Protein AF-A0A8E0V489-F1 (afdb_monomer_lite)

Structure (mmCIF, N/CA/C/O backbone):
data_AF-A0A8E0V489-F1
#
_entry.id   AF-A0A8E0V489-F1
#
loop_
_atom_site.group_PDB
_atom_site.id
_atom_site.type_symbol
_atom_site.label_atom_id
_atom_site.label_alt_id
_atom_site.label_comp_id
_atom_site.label_asym_id
_atom_site.label_entity_id
_atom_site.label_seq_id
_atom_site.pdbx_PDB_ins_code
_atom_site.Cartn_x
_atom_site.Cartn_y
_atom_site.Cartn_z
_atom_site.occupanc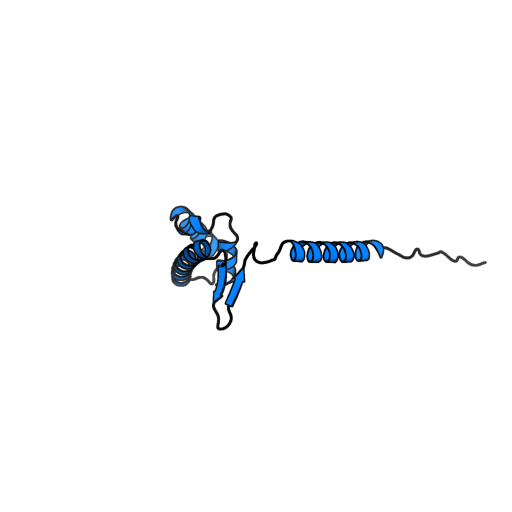y
_atom_site.B_iso_or_equiv
_atom_site.auth_seq_id
_atom_site.auth_comp_id
_atom_site.auth_asym_id
_atom_site.auth_atom_id
_atom_site.pdbx_PDB_model_num
ATOM 1 N N . MET A 1 1 ? 7.375 -10.300 4.588 1.00 75.31 1 MET A N 1
ATOM 2 C CA . MET A 1 1 ? 6.466 -9.671 3.610 1.00 75.31 1 MET A CA 1
ATOM 3 C C . MET A 1 1 ? 5.620 -8.564 4.231 1.00 75.31 1 MET A C 1
ATOM 5 O O . MET A 1 1 ? 5.750 -7.434 3.799 1.00 75.31 1 MET A O 1
ATOM 9 N N . LEU A 1 2 ? 4.851 -8.826 5.296 1.00 80.12 2 LEU A N 1
ATOM 10 C CA . LEU A 1 2 ? 3.979 -7.810 5.916 1.00 80.12 2 LEU A CA 1
ATOM 11 C C . LEU A 1 2 ? 4.702 -6.508 6.321 1.00 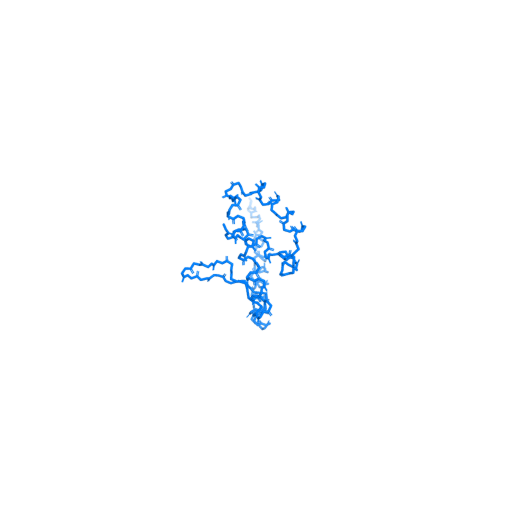80.12 2 LEU A C 1
ATOM 13 O O . LEU A 1 2 ? 4.237 -5.420 6.008 1.00 80.12 2 LEU A O 1
ATOM 17 N N . ARG A 1 3 ? 5.877 -6.618 6.960 1.00 81.56 3 ARG A N 1
ATOM 18 C CA . ARG A 1 3 ? 6.696 -5.453 7.348 1.00 81.56 3 ARG A CA 1
ATOM 19 C C . ARG A 1 3 ? 7.166 -4.624 6.147 1.00 81.56 3 ARG A C 1
ATOM 21 O O . ARG A 1 3 ? 7.207 -3.406 6.241 1.00 81.56 3 ARG A O 1
ATOM 28 N N . LEU A 1 4 ? 7.502 -5.290 5.040 1.00 85.38 4 LEU A N 1
ATOM 29 C CA . LEU A 1 4 ? 7.906 -4.639 3.793 1.00 85.38 4 LEU A CA 1
ATOM 30 C C . LEU A 1 4 ? 6.728 -3.879 3.178 1.00 85.38 4 LEU A C 1
ATOM 32 O O . LEU A 1 4 ? 6.860 -2.695 2.897 1.00 85.38 4 LEU A O 1
ATOM 36 N N . MET A 1 5 ? 5.580 -4.551 3.041 1.00 87.44 5 MET A N 1
ATOM 37 C CA . MET A 1 5 ? 4.360 -3.950 2.498 1.00 87.44 5 MET A CA 1
ATOM 38 C C . MET A 1 5 ? 3.953 -2.720 3.303 1.00 87.44 5 MET A C 1
ATOM 40 O O . MET A 1 5 ? 3.843 -1.650 2.725 1.00 87.44 5 MET A O 1
ATOM 44 N N . ASN A 1 6 ? 3.869 -2.842 4.634 1.00 86.25 6 ASN A N 1
ATOM 45 C CA . ASN A 1 6 ? 3.583 -1.707 5.514 1.00 86.25 6 ASN A CA 1
ATOM 46 C C . ASN A 1 6 ? 4.550 -0.541 5.294 1.00 86.25 6 ASN A C 1
ATOM 48 O O . ASN A 1 6 ? 4.114 0.575 5.055 1.00 86.25 6 ASN A O 1
ATOM 52 N N . SER A 1 7 ? 5.858 -0.806 5.332 1.00 86.69 7 SER A N 1
ATOM 53 C CA . SER A 1 7 ? 6.865 0.251 5.217 1.00 86.69 7 SER A CA 1
ATOM 54 C C . SER A 1 7 ? 6.816 1.005 3.888 1.00 86.69 7 SER A C 1
ATOM 56 O O . SER A 1 7 ? 7.261 2.151 3.841 1.00 86.69 7 SER A O 1
ATOM 58 N N . LEU A 1 8 ? 6.365 0.361 2.810 1.00 88.88 8 LEU A N 1
ATOM 59 C CA . LEU A 1 8 ? 6.252 0.993 1.499 1.00 88.88 8 LEU A CA 1
ATOM 60 C C . LEU A 1 8 ? 4.917 1.726 1.354 1.00 88.88 8 LEU A C 1
ATOM 62 O O . LEU A 1 8 ? 4.919 2.855 0.879 1.00 88.88 8 LEU A O 1
ATOM 66 N N . THR A 1 9 ? 3.814 1.142 1.829 1.00 90.12 9 THR A N 1
ATOM 67 C CA . THR A 1 9 ? 2.474 1.748 1.745 1.00 90.12 9 THR A CA 1
ATOM 68 C C . THR A 1 9 ? 2.235 2.879 2.749 1.00 90.12 9 THR A C 1
ATOM 70 O O . THR A 1 9 ? 1.277 3.620 2.602 1.00 90.12 9 THR A O 1
ATOM 73 N N . ASP A 1 10 ? 3.076 3.017 3.779 1.00 89.44 10 ASP A N 1
ATOM 74 C CA . ASP A 1 10 ? 3.008 4.138 4.732 1.00 89.44 10 ASP A CA 1
ATOM 75 C C . ASP A 1 10 ? 3.707 5.409 4.190 1.00 89.44 10 ASP A C 1
ATOM 77 O O . ASP A 1 10 ? 3.662 6.466 4.820 1.00 89.44 10 ASP A O 1
ATOM 81 N N . ARG A 1 11 ? 4.382 5.332 3.030 1.00 89.81 11 ARG A N 1
ATOM 82 C CA . ARG A 1 11 ? 5.024 6.498 2.402 1.00 89.81 11 ARG A CA 1
ATOM 83 C C . ARG A 1 11 ? 3.959 7.381 1.731 1.00 89.81 11 ARG A C 1
ATOM 85 O O . ARG A 1 11 ? 3.114 6.851 1.013 1.00 89.81 11 ARG A O 1
ATOM 92 N N . PRO A 1 12 ? 4.000 8.716 1.892 1.00 89.19 12 PRO A N 1
ATOM 93 C CA . PRO A 1 12 ? 3.090 9.605 1.173 1.00 89.19 12 PRO A CA 1
ATOM 94 C C . PRO A 1 12 ? 3.224 9.439 -0.347 1.00 89.19 12 PRO A C 1
ATOM 96 O O . PRO A 1 12 ? 4.341 9.462 -0.866 1.00 89.19 12 PRO A O 1
ATOM 99 N N . GLY A 1 13 ? 2.099 9.274 -1.048 1.00 90.06 13 GLY A N 1
ATOM 100 C CA . GLY A 1 13 ? 2.066 9.102 -2.505 1.00 90.06 13 GLY A CA 1
ATOM 101 C C . GLY A 1 13 ? 2.633 7.767 -3.002 1.00 90.06 13 GLY A C 1
ATOM 102 O O . GLY A 1 13 ? 2.988 7.652 -4.177 1.00 90.06 13 GLY A O 1
ATOM 103 N N . TRP A 1 14 ? 2.767 6.757 -2.132 1.00 92.06 14 TRP A N 1
ATOM 104 C CA . TRP A 1 14 ? 3.292 5.438 -2.505 1.00 92.06 14 TRP A CA 1
ATOM 105 C C . TRP A 1 14 ? 2.566 4.840 -3.721 1.00 92.06 14 TRP A C 1
ATOM 107 O O . TRP A 1 14 ? 3.196 4.181 -4.543 1.00 92.06 14 TRP A O 1
ATOM 117 N N . GLU A 1 15 ? 1.267 5.098 -3.853 1.00 92.06 15 GLU A N 1
ATOM 118 C CA . GLU A 1 15 ? 0.391 4.603 -4.908 1.00 92.06 15 GLU A CA 1
ATOM 119 C C . GLU A 1 15 ? 0.797 5.084 -6.309 1.00 92.06 15 GLU A C 1
ATOM 121 O O . GLU A 1 15 ? 0.539 4.396 -7.293 1.00 92.06 15 GLU A O 1
ATOM 126 N N . GLU A 1 16 ? 1.484 6.221 -6.412 1.00 92.25 16 GLU A N 1
ATOM 127 C CA . GLU A 1 16 ? 2.067 6.713 -7.664 1.00 92.25 16 GLU A CA 1
ATOM 128 C C . GLU A 1 16 ? 3.537 6.291 -7.786 1.00 92.25 16 GLU A C 1
ATOM 130 O O . GLU A 1 16 ? 3.998 5.863 -8.847 1.00 92.25 16 GLU A O 1
ATOM 135 N N . LEU A 1 17 ? 4.272 6.340 -6.672 1.00 91.69 17 LEU A N 1
ATOM 136 C CA . LEU A 1 17 ? 5.707 6.056 -6.619 1.00 91.69 17 LEU A CA 1
ATOM 137 C C . LEU A 1 17 ? 6.066 4.603 -6.967 1.00 91.69 17 LEU A C 1
ATOM 139 O O . LEU A 1 17 ? 7.171 4.353 -7.447 1.00 91.69 17 LEU A O 1
ATOM 143 N N . VAL A 1 18 ? 5.158 3.637 -6.783 1.00 93.50 18 VAL A N 1
ATOM 144 C CA . VAL A 1 18 ? 5.388 2.224 -7.167 1.00 93.50 18 VAL A CA 1
ATOM 145 C C . VAL A 1 18 ? 5.533 2.010 -8.681 1.00 93.50 18 VAL A C 1
ATOM 147 O O . VAL A 1 18 ? 6.012 0.959 -9.130 1.00 93.50 18 VAL A O 1
ATOM 150 N N . PHE A 1 19 ? 5.141 3.003 -9.482 1.00 93.69 19 PHE A N 1
ATOM 151 C CA . PHE A 1 19 ? 5.330 3.012 -10.931 1.00 93.69 19 PHE A CA 1
ATOM 152 C C . PHE A 1 19 ? 6.611 3.741 -11.362 1.00 93.69 19 PHE A C 1
ATOM 154 O O . PHE A 1 19 ? 7.047 3.562 -12.500 1.00 93.69 19 PHE A O 1
ATOM 161 N N . ASP A 1 20 ? 7.259 4.495 -10.467 1.00 94.62 20 ASP A N 1
ATOM 162 C CA . ASP A 1 20 ? 8.529 5.160 -10.750 1.00 94.62 20 ASP A CA 1
ATOM 163 C C . ASP A 1 20 ? 9.720 4.212 -10.539 1.00 94.62 20 ASP A C 1
ATOM 165 O O . ASP A 1 20 ? 10.014 3.744 -9.434 1.00 94.62 20 ASP A O 1
ATOM 169 N N . ALA A 1 21 ? 10.451 3.942 -11.621 1.00 92.44 21 ALA A N 1
ATOM 170 C CA . ALA A 1 21 ? 11.564 2.997 -11.608 1.00 92.44 21 ALA A CA 1
ATOM 171 C C . ALA A 1 21 ? 12.729 3.460 -10.713 1.00 92.44 21 ALA A C 1
ATOM 173 O O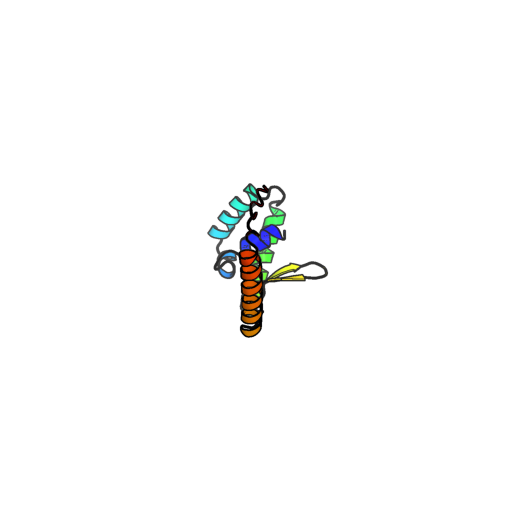 . ALA A 1 21 ? 13.367 2.633 -10.060 1.00 92.44 21 ALA A O 1
ATOM 174 N N . SER A 1 22 ? 13.001 4.768 -10.656 1.00 92.62 22 SER A N 1
ATOM 175 C CA . SER A 1 22 ? 14.091 5.329 -9.845 1.00 92.62 22 SER A CA 1
ATOM 176 C C . SER A 1 22 ? 13.812 5.170 -8.347 1.00 92.62 22 SER A C 1
ATOM 17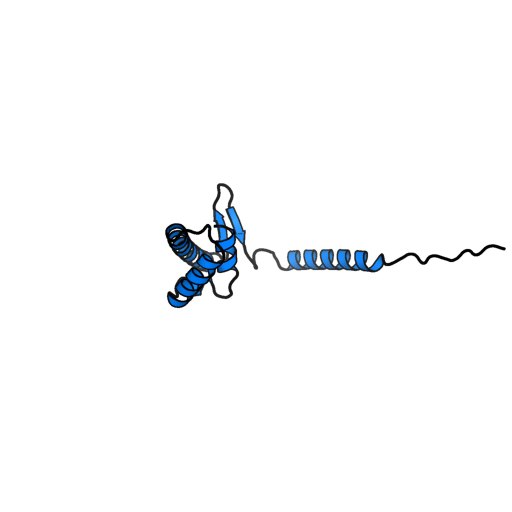8 O O . SER A 1 22 ? 14.657 4.694 -7.577 1.00 92.62 22 SER A O 1
ATOM 180 N N . THR A 1 23 ? 12.585 5.487 -7.940 1.00 91.44 23 THR A N 1
ATOM 181 C CA . THR A 1 23 ? 12.101 5.324 -6.571 1.00 91.44 23 THR A CA 1
ATOM 182 C C . THR A 1 23 ? 12.109 3.855 -6.174 1.00 91.44 23 THR A C 1
ATOM 184 O O . THR A 1 23 ? 12.659 3.514 -5.127 1.00 91.44 23 THR A O 1
ATOM 187 N N . MET A 1 24 ? 11.609 2.956 -7.027 1.00 92.94 24 MET A N 1
ATOM 188 C CA . MET A 1 24 ? 11.610 1.523 -6.723 1.00 92.94 24 MET A CA 1
ATOM 189 C C . MET A 1 24 ? 13.017 0.924 -6.650 1.00 92.94 24 MET A C 1
ATOM 191 O O . MET A 1 24 ? 13.270 0.075 -5.794 1.00 92.94 24 MET A O 1
ATOM 195 N N . GLN A 1 25 ? 13.970 1.407 -7.450 1.00 93.50 25 GLN A N 1
ATOM 196 C CA . GLN A 1 25 ? 15.371 0.996 -7.342 1.00 93.50 25 GLN A CA 1
ATOM 197 C C . GLN A 1 25 ? 16.018 1.467 -6.026 1.00 93.50 25 GLN A C 1
ATOM 199 O O . GLN A 1 25 ? 16.793 0.728 -5.404 1.00 93.50 25 GLN A O 1
ATOM 204 N N . THR A 1 26 ? 15.678 2.675 -5.574 1.00 92.94 26 THR A N 1
ATOM 205 C CA . THR A 1 26 ? 16.131 3.210 -4.282 1.00 92.94 26 THR A CA 1
ATOM 206 C C . THR A 1 26 ? 15.535 2.400 -3.131 1.00 92.94 26 THR A C 1
ATOM 208 O O . THR A 1 26 ? 16.279 1.863 -2.308 1.00 92.94 26 THR A O 1
ATOM 211 N N . CYS A 1 27 ? 14.215 2.185 -3.142 1.00 91.12 27 CYS A N 1
ATOM 212 C CA . CYS A 1 27 ? 13.508 1.337 -2.181 1.00 91.12 27 CYS A CA 1
ATOM 213 C C . CYS A 1 27 ? 14.100 -0.073 -2.118 1.00 91.12 27 CYS A C 1
ATOM 215 O O . CYS A 1 27 ? 14.315 -0.603 -1.029 1.00 91.12 27 CYS A O 1
ATOM 217 N N . ARG A 1 28 ? 14.404 -0.682 -3.273 1.00 92.06 28 ARG A N 1
ATOM 218 C CA . ARG A 1 28 ? 15.041 -2.001 -3.338 1.00 92.06 28 ARG A CA 1
ATOM 219 C C . ARG A 1 28 ? 16.353 -2.004 -2.569 1.00 92.06 28 ARG A C 1
ATOM 221 O O . ARG A 1 28 ? 16.583 -2.896 -1.760 1.00 92.06 28 ARG A O 1
ATOM 228 N N . SER A 1 29 ? 17.199 -1.009 -2.805 1.00 91.75 29 SER A N 1
ATOM 229 C CA . SER A 1 29 ? 18.513 -0.908 -2.166 1.00 91.75 29 SER A CA 1
ATOM 230 C C . SER A 1 29 ? 18.389 -0.769 -0.643 1.00 91.75 29 SER A C 1
ATOM 232 O O . SER A 1 29 ? 19.063 -1.486 0.096 1.00 91.75 29 SER A O 1
ATOM 234 N N . GLU A 1 30 ? 17.465 0.070 -0.167 1.00 90.19 30 GLU A N 1
ATOM 235 C CA . GLU A 1 30 ? 17.157 0.229 1.263 1.00 90.19 30 GLU A CA 1
ATOM 236 C C . GLU A 1 30 ? 16.654 -1.077 1.891 1.00 90.19 30 GLU A C 1
ATOM 238 O O . GLU A 1 30 ? 17.120 -1.506 2.948 1.00 90.19 30 GLU A O 1
ATOM 243 N N . VAL A 1 31 ? 15.712 -1.741 1.221 1.00 88.62 31 VAL A N 1
ATOM 244 C CA . VAL A 1 31 ? 15.070 -2.964 1.703 1.00 88.62 31 VAL A CA 1
ATOM 245 C C . VAL A 1 31 ? 16.049 -4.127 1.755 1.00 88.62 31 VAL A C 1
ATOM 247 O O . VAL A 1 31 ? 16.061 -4.851 2.747 1.00 88.62 31 VAL A O 1
ATOM 250 N N . MET A 1 32 ? 16.895 -4.296 0.738 1.00 87.62 32 MET A N 1
ATOM 251 C CA . MET A 1 32 ? 17.935 -5.329 0.738 1.00 87.62 32 MET A CA 1
ATOM 252 C C . MET A 1 32 ? 18.946 -5.113 1.877 1.00 87.62 32 MET A C 1
ATOM 254 O O . MET A 1 32 ? 19.437 -6.088 2.441 1.00 87.62 32 MET A O 1
ATOM 258 N N . ALA A 1 33 ? 19.226 -3.859 2.253 1.00 88.06 33 ALA A N 1
ATOM 259 C CA . ALA A 1 33 ? 20.118 -3.540 3.367 1.00 88.06 33 ALA A CA 1
ATOM 260 C C . ALA A 1 33 ? 19.479 -3.798 4.747 1.00 88.06 33 ALA A C 1
ATOM 262 O O . ALA A 1 33 ? 20.161 -4.223 5.676 1.00 88.06 33 ALA A O 1
ATOM 263 N N . GLN A 1 34 ? 18.174 -3.549 4.894 1.00 85.06 34 GLN A N 1
ATOM 264 C CA . GLN A 1 34 ? 17.476 -3.614 6.187 1.00 85.06 34 GLN A CA 1
ATOM 265 C C . GLN A 1 34 ? 16.762 -4.950 6.446 1.00 85.06 34 GLN A C 1
ATOM 267 O O . GLN A 1 34 ? 16.508 -5.317 7.597 1.00 85.06 34 GLN A O 1
ATOM 272 N N . LEU A 1 35 ? 16.396 -5.678 5.389 1.00 83.44 35 LEU A N 1
ATOM 273 C CA . LEU A 1 35 ? 15.630 -6.922 5.440 1.00 83.44 35 LEU A CA 1
ATOM 274 C C .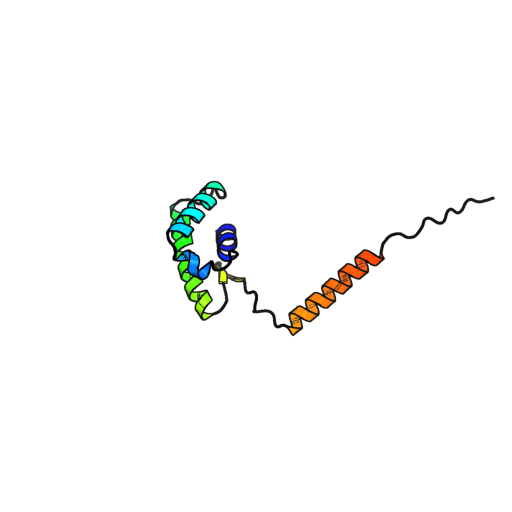 LEU A 1 35 ? 16.429 -8.064 4.782 1.00 83.44 35 LEU A C 1
ATOM 276 O O . LEU A 1 35 ? 16.086 -8.485 3.676 1.00 83.44 35 LEU A O 1
ATOM 280 N N . PRO A 1 36 ? 17.436 -8.644 5.466 1.00 79.50 36 PRO A N 1
ATOM 281 C CA . PRO A 1 36 ? 18.323 -9.662 4.883 1.00 79.50 36 PRO A CA 1
ATOM 282 C C . PRO A 1 36 ? 17.604 -10.958 4.462 1.00 79.50 36 PRO A C 1
ATOM 284 O O . PRO A 1 36 ? 18.169 -11.786 3.756 1.00 79.50 36 PRO A O 1
ATOM 287 N N . LEU A 1 37 ? 16.350 -11.146 4.888 1.00 83.75 37 LEU A N 1
ATOM 288 C CA . LEU A 1 37 ? 15.509 -12.290 4.528 1.00 83.75 37 LEU A CA 1
ATOM 289 C C . LEU A 1 37 ? 14.750 -12.107 3.201 1.00 83.75 37 LEU A C 1
ATOM 291 O O . LEU A 1 37 ? 14.116 -13.053 2.735 1.00 83.75 37 LEU A O 1
ATOM 295 N N . ILE A 1 38 ? 14.753 -10.911 2.604 1.00 86.12 38 ILE A N 1
ATOM 296 C CA . ILE A 1 38 ? 14.097 -10.678 1.313 1.00 86.12 38 ILE A CA 1
ATOM 297 C C . ILE A 1 38 ? 15.085 -11.038 0.207 1.00 86.12 38 ILE A C 1
ATOM 299 O O . ILE A 1 38 ? 16.059 -10.334 -0.035 1.00 86.12 38 ILE A O 1
ATOM 303 N N . SER A 1 39 ? 14.822 -12.145 -0.483 1.00 90.25 39 SER A N 1
ATOM 304 C CA . SER A 1 39 ? 15.574 -12.511 -1.681 1.00 90.25 39 SER A CA 1
ATOM 305 C C . SER A 1 39 ? 15.213 -11.597 -2.864 1.00 90.25 39 SER A C 1
ATOM 307 O O . SER A 1 39 ? 14.123 -11.017 -2.880 1.00 90.25 39 SER A O 1
ATOM 309 N N . PRO A 1 40 ? 16.054 -11.519 -3.913 1.00 90.81 40 PRO A N 1
ATOM 310 C CA . PRO A 1 40 ? 15.724 -10.776 -5.132 1.00 90.81 40 PRO A CA 1
ATOM 311 C C . PRO A 1 40 ? 14.373 -11.175 -5.743 1.00 90.81 40 PRO A C 1
ATOM 313 O O . PRO A 1 40 ? 13.585 -10.316 -6.121 1.00 90.81 40 PRO A O 1
ATOM 316 N N . LYS A 1 41 ? 14.052 -12.473 -5.745 1.00 91.44 41 LYS A N 1
ATOM 317 C CA . LYS A 1 41 ? 12.770 -12.975 -6.255 1.00 91.44 41 LYS A CA 1
ATOM 318 C C . LYS A 1 41 ? 11.585 -12.576 -5.370 1.00 91.44 41 LYS A C 1
ATOM 320 O O . LYS A 1 41 ? 10.503 -12.291 -5.871 1.00 91.44 41 LYS A O 1
ATOM 325 N N . ALA A 1 42 ? 11.780 -12.544 -4.049 1.00 89.75 42 ALA A N 1
ATOM 326 C CA . ALA A 1 42 ? 10.758 -12.047 -3.132 1.00 89.75 42 ALA A CA 1
ATOM 327 C C . ALA A 1 42 ? 10.517 -10.542 -3.325 1.00 89.75 42 ALA A C 1
ATOM 329 O O . ALA A 1 42 ? 9.378 -10.097 -3.203 1.00 89.75 42 ALA A O 1
ATOM 330 N N . TRP A 1 43 ? 11.558 -9.774 -3.659 1.00 91.94 43 TRP A N 1
ATOM 331 C CA . TRP A 1 43 ? 11.426 -8.367 -4.034 1.00 91.94 43 TRP A CA 1
ATOM 332 C C . TRP A 1 43 ? 10.603 -8.187 -5.313 1.00 91.94 43 TRP A C 1
ATOM 334 O O . TRP A 1 43 ? 9.630 -7.448 -5.284 1.00 91.94 43 TRP A O 1
ATOM 344 N N . GLU A 1 44 ? 10.938 -8.893 -6.396 1.00 92.56 44 GLU A N 1
ATOM 345 C CA . GLU A 1 44 ? 10.205 -8.806 -7.672 1.00 92.56 44 GLU A CA 1
ATOM 346 C C . GLU A 1 44 ? 8.712 -9.101 -7.495 1.00 92.56 44 GLU A C 1
ATOM 348 O O . GLU A 1 44 ? 7.860 -8.377 -8.007 1.00 92.56 44 GLU A O 1
ATOM 353 N N . TRP A 1 45 ? 8.389 -10.127 -6.701 1.00 91.62 45 TRP A N 1
ATOM 354 C CA . TRP A 1 45 ? 7.002 -10.418 -6.348 1.00 91.62 45 TRP A CA 1
ATOM 355 C C . TRP A 1 45 ? 6.364 -9.284 -5.534 1.00 91.62 45 TRP A C 1
ATOM 357 O O . TRP A 1 45 ? 5.226 -8.912 -5.794 1.00 91.62 45 TRP A O 1
ATOM 367 N N . SER A 1 46 ? 7.095 -8.707 -4.574 1.00 90.44 46 SER A N 1
ATOM 368 C CA . SER A 1 46 ? 6.595 -7.593 -3.753 1.00 90.44 46 SER A CA 1
ATOM 369 C C . SER A 1 46 ? 6.306 -6.352 -4.589 1.00 90.44 46 SER A C 1
ATOM 371 O O . SER A 1 46 ? 5.315 -5.673 -4.361 1.00 90.44 46 SER A O 1
ATOM 373 N N . GLU A 1 47 ? 7.173 -6.057 -5.552 1.00 92.88 47 GLU A N 1
ATOM 374 C CA . GLU A 1 47 ? 7.028 -4.940 -6.478 1.00 92.88 47 GLU A CA 1
ATOM 375 C C . GLU A 1 47 ? 5.794 -5.110 -7.373 1.00 92.88 47 GLU A C 1
ATOM 377 O O . GLU A 1 47 ? 5.025 -4.163 -7.531 1.00 92.88 47 GLU A O 1
ATOM 382 N N . ALA A 1 48 ? 5.562 -6.313 -7.909 1.00 93.31 48 ALA A N 1
ATOM 383 C CA . ALA A 1 48 ? 4.350 -6.614 -8.671 1.00 93.31 48 ALA A CA 1
ATOM 384 C C . ALA A 1 48 ? 3.084 -6.479 -7.804 1.00 93.31 48 ALA A C 1
ATOM 386 O O . ALA A 1 48 ? 2.157 -5.759 -8.163 1.00 93.31 48 ALA A O 1
ATOM 387 N N . GLU A 1 49 ? 3.090 -7.089 -6.618 1.00 91.69 49 GLU A N 1
ATOM 388 C CA . GLU A 1 49 ? 1.981 -7.036 -5.661 1.00 91.69 49 GLU A CA 1
ATOM 389 C C . GLU A 1 49 ? 1.656 -5.590 -5.223 1.00 91.69 49 GLU A C 1
ATOM 391 O O . GLU A 1 49 ? 0.490 -5.241 -5.043 1.00 91.69 49 GLU A O 1
ATOM 396 N N . LEU A 1 50 ? 2.658 -4.717 -5.071 1.00 92.06 50 LEU A N 1
ATOM 397 C CA . LEU A 1 50 ? 2.451 -3.301 -4.740 1.00 92.06 50 LEU A CA 1
ATOM 398 C C . LEU A 1 50 ? 1.749 -2.526 -5.858 1.00 92.06 50 LEU A C 1
ATOM 400 O O . LEU A 1 50 ? 0.891 -1.694 -5.565 1.00 92.06 50 LEU A O 1
ATOM 404 N N . ARG A 1 51 ? 2.076 -2.807 -7.124 1.00 93.94 51 ARG A N 1
ATOM 405 C CA . ARG A 1 51 ? 1.418 -2.176 -8.279 1.00 93.94 51 ARG A CA 1
ATOM 406 C C . ARG A 1 51 ? -0.049 -2.580 -8.374 1.00 93.94 51 ARG A C 1
ATOM 408 O O . ARG A 1 51 ? -0.901 -1.714 -8.560 1.00 93.94 51 ARG A O 1
ATOM 415 N N . ASP A 1 52 ? -0.350 -3.856 -8.150 1.00 91.44 52 ASP A N 1
ATOM 416 C CA . ASP A 1 52 ? -1.731 -4.350 -8.106 1.00 91.44 52 ASP A CA 1
ATOM 4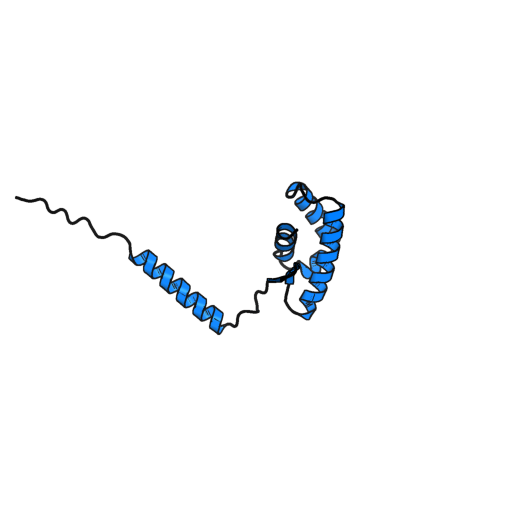17 C C . ASP A 1 52 ? -2.524 -3.684 -6.967 1.00 91.44 52 ASP A C 1
ATOM 419 O O . ASP A 1 52 ? -3.678 -3.279 -7.135 1.00 91.44 52 ASP A O 1
ATOM 423 N N . LYS A 1 53 ? -1.899 -3.505 -5.795 1.00 90.12 53 LYS A N 1
ATOM 424 C CA . LYS A 1 53 ? -2.524 -2.797 -4.666 1.00 90.12 53 LYS A CA 1
ATOM 425 C C . LYS A 1 53 ? -2.752 -1.318 -4.944 1.00 90.12 53 LYS A C 1
ATOM 427 O O . LYS A 1 53 ? -3.788 -0.808 -4.528 1.00 90.12 53 LYS A O 1
ATOM 432 N N . ALA A 1 54 ? -1.828 -0.640 -5.620 1.00 91.75 54 ALA A N 1
ATOM 433 C CA . ALA A 1 54 ? -1.987 0.767 -5.972 1.00 91.75 54 ALA A CA 1
ATOM 434 C C . ALA A 1 54 ? -3.191 0.984 -6.900 1.00 91.75 54 ALA A C 1
ATOM 436 O O . ALA A 1 54 ? -3.990 1.887 -6.666 1.00 91.75 54 ALA A O 1
ATOM 437 N N . GLN A 1 55 ? -3.392 0.097 -7.880 1.00 90.31 55 GLN A N 1
ATOM 438 C CA . GLN A 1 55 ? -4.587 0.124 -8.732 1.00 90.31 55 GLN A CA 1
ATOM 439 C C . GLN A 1 55 ? -5.869 -0.061 -7.906 1.00 90.31 55 GLN A C 1
ATOM 441 O O . GLN A 1 55 ? -6.810 0.718 -8.024 1.00 90.31 55 GLN A O 1
ATOM 446 N N . ARG A 1 56 ? -5.890 -1.037 -6.988 1.00 87.94 56 ARG A N 1
ATOM 447 C CA . ARG A 1 56 ? -7.059 -1.278 -6.124 1.00 87.94 56 ARG A CA 1
ATOM 448 C C . ARG A 1 56 ? -7.332 -0.140 -5.136 1.00 87.94 56 ARG A C 1
ATOM 450 O O . ARG A 1 56 ? -8.489 0.123 -4.804 1.00 87.94 56 ARG A O 1
ATOM 457 N N . TRP A 1 57 ? -6.286 0.524 -4.649 1.00 87.62 57 TRP A N 1
ATOM 458 C CA . TRP A 1 57 ? -6.404 1.695 -3.782 1.00 87.62 57 TRP A CA 1
ATOM 459 C C . TRP A 1 57 ? -7.118 2.840 -4.498 1.00 87.62 57 TRP A C 1
ATOM 461 O O . TRP A 1 57 ? -8.037 3.415 -3.925 1.00 87.62 57 TRP A O 1
ATOM 471 N N . GLN A 1 58 ? -6.769 3.112 -5.758 1.00 83.69 58 GLN A N 1
ATOM 472 C CA . GLN A 1 58 ? -7.428 4.153 -6.557 1.00 83.69 58 GLN A CA 1
ATOM 473 C C . GLN A 1 58 ? -8.939 3.910 -6.703 1.00 83.69 58 GLN A C 1
ATOM 475 O O . GLN A 1 58 ? -9.718 4.858 -6.720 1.00 83.69 58 GLN A O 1
ATOM 480 N N . GLU A 1 59 ? -9.362 2.646 -6.764 1.00 85.69 59 GLU A N 1
ATOM 481 C CA . GLU A 1 59 ? -10.776 2.272 -6.875 1.00 85.69 59 GLU A CA 1
ATOM 482 C C . GLU A 1 59 ? -11.530 2.312 -5.536 1.00 85.69 59 GLU A C 1
ATOM 484 O O . GLU A 1 59 ? -12.721 2.619 -5.509 1.00 85.69 59 GLU A O 1
ATOM 489 N N . THR A 1 60 ? -10.872 1.948 -4.428 1.00 85.31 60 THR A N 1
ATOM 490 C CA . THR A 1 60 ? -11.564 1.602 -3.167 1.00 85.31 60 THR A CA 1
ATOM 491 C C . THR A 1 60 ? -11.154 2.422 -1.948 1.00 85.31 60 THR A C 1
ATOM 493 O O . THR A 1 60 ? -11.880 2.421 -0.957 1.00 85.31 60 THR A O 1
ATOM 496 N N . GLY A 1 61 ? -9.995 3.083 -1.972 1.00 84.62 61 GLY A N 1
ATOM 497 C CA . GLY A 1 61 ? -9.400 3.721 -0.794 1.00 84.62 61 GLY A CA 1
ATOM 498 C C . GLY A 1 61 ? -9.018 2.735 0.319 1.00 84.62 61 GLY A C 1
ATOM 499 O O . GLY A 1 61 ? -8.946 3.124 1.485 1.00 84.62 61 GLY A O 1
ATOM 500 N N . LEU A 1 62 ? -8.814 1.450 -0.011 1.00 84.25 62 LEU A N 1
ATOM 501 C CA . LEU A 1 62 ? -8.427 0.394 0.932 1.00 84.25 62 LEU A CA 1
ATOM 502 C C . LEU A 1 62 ? -7.162 -0.336 0.465 1.00 84.25 62 LEU A C 1
ATOM 504 O O . LEU A 1 62 ? -7.050 -0.727 -0.697 1.00 84.25 62 LEU A O 1
ATOM 508 N N . ILE A 1 63 ? -6.230 -0.591 1.390 1.00 84.31 63 ILE A N 1
ATOM 509 C CA . ILE A 1 63 ? -5.018 -1.384 1.121 1.00 84.31 63 ILE A CA 1
ATOM 510 C C . ILE A 1 63 ? -5.084 -2.683 1.914 1.00 84.31 63 ILE A C 1
ATOM 512 O O . ILE A 1 63 ? -5.059 -2.663 3.144 1.00 84.31 63 ILE A O 1
ATOM 516 N N . VAL A 1 64 ? -5.109 -3.824 1.225 1.00 79.94 64 VAL A N 1
ATOM 517 C CA . VAL A 1 64 ? -4.991 -5.148 1.859 1.00 79.94 64 VAL A CA 1
ATOM 518 C C . VAL A 1 64 ? -3.512 -5.444 2.104 1.00 79.94 64 VAL A C 1
ATOM 520 O O . VAL A 1 64 ? -2.782 -5.749 1.162 1.00 79.94 64 VAL A O 1
ATOM 523 N N . VAL A 1 65 ? -3.052 -5.375 3.350 1.00 69.44 65 VAL A N 1
ATOM 524 C CA . VAL A 1 65 ? -1.622 -5.497 3.693 1.00 69.44 65 VAL A CA 1
ATOM 525 C C . VAL A 1 65 ? -1.221 -6.936 4.043 1.00 69.44 65 VAL A C 1
ATOM 527 O O . VAL A 1 65 ? -0.088 -7.356 3.801 1.00 69.44 65 VAL A O 1
ATOM 530 N N . LEU A 1 66 ? -2.158 -7.729 4.562 1.00 69.06 66 LEU A N 1
ATOM 531 C CA . LEU A 1 66 ? -2.002 -9.173 4.734 1.00 69.06 66 LEU A CA 1
ATOM 532 C C . LEU A 1 66 ? -3.055 -9.873 3.886 1.00 69.06 66 LEU A C 1
ATOM 534 O O . LEU A 1 66 ? -4.236 -9.609 4.070 1.00 69.06 66 LEU A O 1
ATOM 538 N N . ASN A 1 67 ? -2.631 -10.766 2.995 1.00 63.88 67 ASN A N 1
ATOM 539 C CA . ASN A 1 67 ? -3.524 -11.607 2.201 1.00 63.88 67 ASN A CA 1
ATOM 540 C C . ASN A 1 67 ? -3.315 -13.078 2.600 1.00 63.88 67 ASN A C 1
ATOM 542 O O . ASN A 1 67 ? -2.636 -13.838 1.915 1.00 63.88 67 ASN A O 1
ATOM 546 N N . ALA A 1 68 ? -3.794 -13.437 3.792 1.00 61.56 68 ALA A N 1
ATOM 547 C CA . ALA A 1 68 ? -3.908 -14.821 4.257 1.00 61.56 68 ALA A CA 1
ATOM 548 C C . ALA A 1 68 ? -5.396 -15.223 4.239 1.00 61.56 68 ALA A C 1
ATOM 550 O O . ALA A 1 68 ? -6.237 -14.410 3.865 1.00 61.56 68 ALA A O 1
ATOM 551 N N . GLY A 1 69 ? -5.757 -16.440 4.672 1.00 57.72 69 GLY A N 1
ATOM 552 C CA . GLY A 1 69 ? -7.167 -16.884 4.745 1.00 57.72 69 GLY A CA 1
ATOM 553 C C . GLY A 1 69 ? -8.117 -15.931 5.500 1.00 57.72 69 GLY A C 1
ATOM 554 O O . GLY A 1 69 ? -9.328 -16.026 5.342 1.00 57.72 69 GLY A O 1
ATOM 555 N N . SER A 1 70 ? -7.565 -14.979 6.261 1.00 58.06 70 SER A N 1
ATOM 556 C CA . SER A 1 70 ? -8.195 -13.710 6.629 1.00 58.06 70 SER A CA 1
ATOM 557 C C . SER A 1 70 ? -7.253 -12.557 6.256 1.00 58.06 70 SER A C 1
ATOM 559 O O . SER A 1 70 ? -6.056 -12.615 6.560 1.00 58.06 70 SER A O 1
ATOM 561 N N . GLY A 1 71 ? -7.781 -11.514 5.610 1.00 62.03 71 GLY A N 1
ATOM 562 C CA . GLY A 1 71 ? -7.014 -10.324 5.239 1.00 62.03 71 GLY A CA 1
ATOM 563 C C . GLY A 1 71 ? -6.995 -9.253 6.334 1.00 62.03 71 GLY A C 1
ATOM 564 O O . GLY A 1 71 ? -7.916 -9.182 7.143 1.00 62.03 71 GLY A O 1
ATOM 565 N N . VAL A 1 72 ? -5.956 -8.412 6.360 1.00 74.38 72 VAL A N 1
ATOM 566 C CA . VAL A 1 72 ? -5.914 -7.191 7.194 1.00 74.38 72 VAL A CA 1
ATOM 567 C C . VAL A 1 72 ? -5.798 -5.982 6.276 1.00 74.38 72 VAL A C 1
ATOM 569 O O . VAL A 1 72 ? -4.887 -5.934 5.444 1.00 74.38 72 VAL A O 1
ATOM 572 N N . CYS A 1 73 ? -6.704 -5.016 6.440 1.00 73.12 73 CYS A N 1
ATOM 573 C CA . CYS A 1 73 ? -6.756 -3.793 5.641 1.00 73.12 73 CYS A CA 1
ATOM 574 C C . CYS A 1 73 ? -6.337 -2.565 6.456 1.00 73.12 73 CYS A C 1
ATOM 576 O O . CYS A 1 73 ? -6.614 -2.495 7.653 1.00 73.12 73 CYS A O 1
ATOM 578 N N . LYS A 1 74 ? -5.718 -1.586 5.790 1.00 81.25 74 LYS A N 1
ATOM 579 C CA . LYS A 1 74 ? -5.487 -0.232 6.314 1.00 81.25 74 LYS A CA 1
ATOM 580 C C . LYS A 1 74 ? -6.378 0.774 5.584 1.00 81.25 74 LYS A C 1
ATOM 582 O O . LYS A 1 74 ? -6.560 0.657 4.370 1.00 81.25 74 LYS A O 1
ATOM 587 N N . SER A 1 75 ? -6.920 1.738 6.325 1.00 80.88 75 SER A N 1
ATOM 588 C CA . SER A 1 75 ? -7.669 2.878 5.793 1.00 80.88 75 SER A CA 1
ATOM 589 C C . SER A 1 75 ? -7.708 4.005 6.818 1.00 80.88 75 SER A C 1
ATOM 591 O O . SER A 1 75 ? -8.061 3.766 7.973 1.00 80.88 75 SER A O 1
ATOM 593 N N . ASP A 1 76 ? -7.404 5.221 6.372 1.00 78.81 76 ASP A N 1
ATOM 594 C CA . ASP A 1 76 ? -7.482 6.429 7.204 1.00 78.81 76 ASP A CA 1
ATOM 595 C C . ASP A 1 76 ? -8.886 7.052 7.211 1.00 78.81 76 ASP A C 1
ATOM 597 O O . ASP A 1 76 ? -9.176 7.948 7.998 1.00 78.81 76 ASP A O 1
ATOM 601 N N . THR A 1 77 ? -9.777 6.580 6.338 1.00 79.75 77 THR A N 1
ATOM 602 C CA . THR A 1 77 ? -11.100 7.178 6.102 1.00 79.75 77 THR A CA 1
ATOM 603 C C . THR A 1 77 ? -12.258 6.268 6.494 1.00 79.75 77 THR A C 1
ATOM 605 O O . THR A 1 77 ? -13.404 6.711 6.514 1.00 79.75 77 THR A O 1
ATOM 608 N N . ILE A 1 78 ? -11.988 5.000 6.825 1.00 86.19 78 ILE A N 1
ATOM 609 C CA . ILE A 1 78 ? -13.037 4.018 7.128 1.00 86.19 78 ILE A CA 1
ATOM 610 C C . ILE A 1 78 ? -13.769 4.295 8.447 1.00 86.19 78 ILE A C 1
ATOM 612 O O . ILE A 1 78 ? -14.896 3.836 8.624 1.00 86.19 78 ILE A O 1
ATOM 616 N N . ILE A 1 79 ? -13.149 5.032 9.376 1.00 87.25 79 ILE A N 1
ATOM 617 C CA . ILE A 1 79 ? -13.768 5.382 10.658 1.00 87.25 79 ILE A CA 1
ATOM 618 C C . ILE A 1 79 ? -14.576 6.681 10.496 1.00 87.25 79 ILE A C 1
ATOM 620 O O . ILE A 1 79 ? -13.995 7.717 10.163 1.00 87.25 79 ILE A O 1
ATOM 624 N N . PRO A 1 80 ? -15.904 6.669 10.746 1.00 90.50 80 PRO A N 1
ATOM 625 C CA . PRO A 1 80 ? -16.726 7.870 10.651 1.00 90.50 80 PRO A CA 1
ATOM 626 C C . PRO A 1 80 ? -16.269 8.964 11.631 1.00 90.50 80 PRO A C 1
ATOM 628 O O . PRO A 1 80 ? -15.919 8.639 12.767 1.00 90.50 80 PRO A O 1
ATOM 631 N N . PRO A 1 81 ? -16.373 10.261 11.275 1.00 89.75 81 PRO A N 1
ATOM 632 C CA . PRO A 1 81 ? -15.915 11.359 12.134 1.00 89.75 81 PRO A CA 1
ATOM 633 C C . PRO A 1 81 ? -16.507 11.354 13.549 1.00 89.75 81 PRO A C 1
ATOM 635 O O . PRO A 1 81 ? -15.808 11.682 14.502 1.00 89.75 81 PRO A O 1
ATOM 638 N N . ALA A 1 82 ? -17.773 10.946 13.696 1.00 91.81 82 ALA A N 1
ATOM 639 C CA . ALA A 1 82 ? -18.429 10.834 14.999 1.00 91.81 82 ALA A CA 1
ATOM 640 C C . ALA A 1 82 ? -17.754 9.785 15.900 1.00 91.81 82 ALA A C 1
ATOM 642 O O . ALA A 1 82 ? -17.461 10.063 17.056 1.00 91.81 82 ALA A O 1
ATOM 643 N N . VAL A 1 83 ? -17.422 8.616 15.342 1.00 93.00 83 VAL A N 1
ATOM 644 C CA . VAL A 1 83 ? -16.725 7.546 16.071 1.00 93.00 83 VAL A CA 1
ATOM 645 C C . VAL A 1 83 ? -15.305 7.985 16.431 1.00 93.00 83 VAL A C 1
ATOM 647 O O . VAL A 1 83 ? -14.840 7.734 17.539 1.00 93.00 83 VAL A O 1
ATOM 650 N N . THR A 1 84 ? -14.620 8.690 15.528 1.00 91.12 84 THR A N 1
ATOM 651 C CA . THR A 1 84 ? -13.298 9.264 15.812 1.00 91.12 84 THR A CA 1
ATOM 652 C C . THR A 1 84 ? -13.347 10.258 16.974 1.00 91.12 84 THR A C 1
ATOM 654 O O . THR A 1 84 ? -12.469 10.213 17.833 1.00 91.12 84 THR A O 1
ATOM 657 N N . ALA A 1 85 ? -14.370 11.117 17.035 1.00 93.62 85 ALA A N 1
ATOM 658 C CA . ALA A 1 85 ? -14.557 12.060 18.137 1.00 93.62 85 ALA A CA 1
ATOM 659 C C . ALA A 1 85 ? -14.801 11.336 19.472 1.00 93.62 85 ALA A C 1
ATOM 661 O O . ALA A 1 85 ? -14.133 11.637 20.456 1.00 93.62 85 ALA A O 1
ATOM 662 N N . GLU A 1 86 ? -15.660 10.312 19.489 1.00 95.69 86 GLU A N 1
ATOM 663 C CA . GLU A 1 86 ? -15.902 9.496 20.690 1.00 95.69 86 GLU A CA 1
ATOM 664 C C . GLU A 1 86 ? -14.620 8.815 21.200 1.00 95.69 86 GLU A C 1
ATOM 666 O O . GLU A 1 86 ? -14.348 8.803 22.402 1.00 95.69 86 GLU A O 1
ATOM 671 N N . ILE A 1 87 ? -13.791 8.284 20.290 1.00 93.69 87 ILE A N 1
ATOM 672 C CA . ILE A 1 87 ? -12.493 7.691 20.642 1.00 93.69 87 ILE A CA 1
ATOM 673 C C . ILE A 1 87 ? -11.557 8.754 21.239 1.00 93.69 87 ILE A C 1
ATOM 675 O O . ILE A 1 87 ? -10.887 8.487 22.237 1.00 93.69 87 ILE A O 1
ATOM 679 N N . GLN A 1 88 ? -11.501 9.954 20.655 1.00 94.94 88 GLN A N 1
ATOM 680 C CA . GLN A 1 88 ? -10.661 11.051 21.148 1.00 94.94 88 GLN A CA 1
ATOM 681 C C . GLN A 1 88 ? -11.098 11.542 22.532 1.00 94.94 88 GLN A C 1
ATOM 683 O O . GLN A 1 88 ? -10.241 11.751 23.395 1.00 94.94 88 GLN A O 1
ATOM 688 N N . ASP A 1 89 ? -12.403 11.671 22.765 1.00 95.62 89 ASP A N 1
ATOM 689 C CA . ASP A 1 89 ? -12.961 12.073 24.057 1.00 95.62 89 ASP A CA 1
ATOM 690 C C . ASP A 1 89 ? -12.632 11.038 25.138 1.00 95.62 89 ASP A C 1
ATOM 692 O O . ASP A 1 89 ? -12.129 11.385 26.211 1.00 95.62 89 ASP A O 1
ATOM 696 N N . PHE A 1 90 ? -12.826 9.752 24.830 1.00 95.38 90 PHE A N 1
ATOM 697 C CA . PHE A 1 90 ? -12.488 8.658 25.738 1.00 95.38 90 PHE A CA 1
ATOM 698 C C . PHE A 1 90 ? -10.996 8.643 26.097 1.00 95.38 90 PHE A C 1
ATOM 700 O O . PHE A 1 90 ? -10.639 8.584 27.276 1.00 95.38 90 PHE A O 1
ATOM 707 N N . VAL A 1 91 ? -10.112 8.735 25.096 1.00 94.56 91 VAL A N 1
ATOM 708 C CA . VAL A 1 91 ? -8.656 8.747 25.317 1.00 94.56 91 VAL A CA 1
ATOM 709 C C . VAL A 1 91 ? -8.243 9.968 26.140 1.00 94.56 91 VAL A C 1
ATOM 711 O O . VAL A 1 91 ? -7.453 9.832 27.074 1.00 94.56 91 VAL A O 1
ATOM 714 N N . THR A 1 92 ? -8.808 11.143 25.854 1.00 95.38 92 THR A N 1
ATOM 715 C CA . THR A 1 92 ? -8.562 12.371 26.628 1.00 95.38 92 THR A CA 1
ATOM 716 C C . THR A 1 92 ? -8.961 12.207 28.095 1.00 95.38 92 THR A C 1
ATOM 718 O O . THR A 1 92 ? -8.186 12.570 28.982 1.00 95.38 92 THR A O 1
ATOM 721 N N . SER A 1 93 ? -10.135 11.625 28.369 1.00 93.94 93 SER A N 1
ATOM 722 C CA . SER A 1 93 ? -10.593 11.358 29.739 1.00 93.94 93 SER A CA 1
ATOM 723 C C . SER A 1 93 ? -9.633 10.427 30.480 1.00 93.94 93 SER A C 1
ATOM 725 O O . SER A 1 93 ? -9.165 10.761 31.568 1.00 93.94 93 SER A O 1
ATOM 727 N N . ALA A 1 94 ? -9.262 9.304 29.858 1.00 92.81 94 ALA A N 1
ATOM 728 C CA . ALA A 1 94 ? -8.363 8.319 30.456 1.00 92.81 94 ALA A CA 1
ATOM 729 C C . ALA A 1 94 ? -6.971 8.903 30.771 1.00 92.81 94 ALA A C 1
ATOM 731 O O . ALA A 1 94 ? -6.395 8.631 31.828 1.00 92.81 94 ALA A O 1
ATOM 732 N N . LEU A 1 95 ? -6.434 9.745 29.882 1.00 93.38 95 LEU A N 1
ATOM 733 C CA . LEU A 1 95 ? -5.159 10.428 30.107 1.00 93.38 95 LEU A CA 1
ATOM 734 C C . LEU A 1 95 ? -5.247 11.430 31.268 1.00 93.38 95 LEU A C 1
ATOM 736 O O . LEU A 1 95 ? -4.354 11.457 32.117 1.00 93.38 95 LEU A O 1
ATOM 740 N N . ASN A 1 96 ? -6.333 12.200 31.364 1.00 90.94 96 ASN A N 1
ATOM 741 C CA . ASN A 1 96 ? -6.533 13.161 32.452 1.00 90.94 96 ASN A CA 1
ATOM 742 C C . ASN A 1 96 ? -6.712 12.479 33.819 1.00 90.94 96 ASN A C 1
ATOM 744 O O . ASN A 1 96 ? -6.155 12.946 34.814 1.00 90.94 96 ASN A O 1
ATOM 748 N N . GLU A 1 97 ? -7.423 11.351 33.876 1.00 84.75 97 GLU A N 1
ATOM 749 C CA . GLU A 1 97 ? -7.556 10.538 35.093 1.00 84.75 97 GLU A CA 1
ATOM 750 C C . GLU A 1 97 ? -6.199 10.009 35.579 1.00 84.75 97 GLU A C 1
ATOM 752 O O . GLU A 1 97 ? -5.910 10.043 36.777 1.00 84.75 97 GLU A O 1
ATOM 757 N N . SER A 1 98 ? -5.325 9.597 34.654 1.00 76.75 98 SER A N 1
ATOM 758 C CA . SER A 1 98 ? -3.971 9.137 34.986 1.00 76.75 98 SER A CA 1
ATOM 759 C C . SER A 1 98 ? -3.042 10.262 35.470 1.00 76.75 98 SER A C 1
ATOM 761 O O . SER A 1 98 ? -2.179 10.029 36.317 1.00 76.75 98 SER A O 1
ATOM 763 N N . ALA A 1 99 ? -3.247 11.498 35.001 1.00 72.38 99 ALA A N 1
ATOM 764 C CA . ALA A 1 99 ? -2.500 12.675 35.449 1.00 72.38 99 ALA A CA 1
ATOM 765 C C . ALA A 1 99 ? -2.967 13.192 36.826 1.00 72.38 99 ALA A C 1
ATOM 767 O O . ALA A 1 99 ? -2.172 13.739 37.590 1.00 72.38 99 ALA A O 1
ATOM 768 N N . GLY A 1 100 ? -4.244 12.991 37.169 1.00 61.16 100 GLY A N 1
ATOM 769 C CA . GLY A 1 100 ? -4.833 13.395 38.450 1.00 61.16 100 GLY A CA 1
ATOM 770 C C . GLY A 1 100 ? -4.457 12.515 39.649 1.00 61.16 100 GLY A C 1
ATOM 771 O O . GLY A 1 100 ? -4.702 12.908 40.787 1.00 61.16 100 GLY A O 1
ATOM 772 N N . GLN A 1 101 ? -3.834 11.350 39.434 1.00 55.56 101 GLN A N 1
ATOM 773 C CA . GLN A 1 101 ? -3.430 10.417 40.502 1.00 55.56 101 GLN A CA 1
ATOM 774 C C . GLN A 1 101 ? -2.013 10.670 41.064 1.00 55.56 101 GLN A C 1
ATOM 776 O O . GLN A 1 101 ? -1.431 9.818 41.740 1.00 55.56 101 GLN A O 1
ATOM 781 N N . GLY A 1 102 ? -1.454 11.864 40.844 1.00 50.72 102 GLY A N 1
ATOM 782 C CA . GLY A 1 102 ? -0.186 12.301 41.428 1.00 50.72 102 GLY A CA 1
ATOM 783 C C . GLY A 1 102 ? -0.258 12.606 42.933 1.00 50.72 102 GLY A C 1
ATOM 784 O O . GLY A 1 102 ? -0.444 13.752 43.319 1.00 50.72 102 GLY A O 1
ATOM 785 N N . ASN A 1 103 ? 0.028 11.580 43.741 1.00 45.81 103 ASN A N 1
ATOM 786 C CA . ASN A 1 103 ? 0.620 11.599 45.093 1.00 45.81 103 ASN A CA 1
ATOM 787 C C . ASN A 1 103 ? -0.253 12.075 46.290 1.00 45.81 103 ASN A C 1
ATOM 789 O O . ASN A 1 103 ? -0.382 13.279 46.521 1.00 45.81 103 ASN A O 1
ATOM 793 N N . PRO A 1 104 ? -0.758 11.168 47.160 1.00 46.34 104 PRO A N 1
ATOM 794 C CA . PRO A 1 104 ? -1.215 11.564 48.487 1.00 46.34 104 PRO A CA 1
ATOM 795 C C . PRO A 1 104 ? -0.001 11.937 49.349 1.00 46.34 104 PRO A C 1
ATOM 797 O O . PRO A 1 104 ? 0.876 11.126 49.647 1.00 46.34 104 PRO A O 1
ATOM 800 N N . THR A 1 105 ? 0.042 13.208 49.725 1.00 46.16 105 THR A N 1
ATOM 801 C CA . THR A 1 105 ? 1.009 13.849 50.612 1.00 46.16 105 THR A CA 1
ATOM 802 C C . THR A 1 105 ? 1.217 13.023 51.886 1.00 46.16 105 THR A C 1
ATOM 804 O O . THR A 1 105 ? 0.273 12.784 52.638 1.00 46.16 105 THR A O 1
ATOM 807 N N . TYR A 1 106 ? 2.462 12.621 52.162 1.00 46.34 106 TYR A N 1
ATOM 808 C CA . TYR A 1 106 ? 2.871 12.087 53.463 1.00 46.34 106 TYR A CA 1
ATOM 809 C C . TYR A 1 106 ? 2.677 13.193 54.515 1.00 46.34 106 TYR A C 1
ATOM 811 O O . TYR A 1 106 ? 3.532 14.061 54.699 1.00 46.34 106 TYR A O 1
ATOM 819 N N . ALA A 1 107 ? 1.524 13.202 55.185 1.00 45.09 107 ALA A N 1
ATOM 820 C CA . ALA A 1 107 ? 1.310 14.016 56.369 1.00 45.09 107 ALA A CA 1
ATOM 821 C C . ALA A 1 107 ? 2.208 13.459 57.480 1.00 45.09 107 ALA A C 1
ATOM 823 O O . ALA A 1 107 ? 1.966 12.387 58.034 1.00 45.09 107 ALA A O 1
ATOM 824 N N . LYS A 1 108 ? 3.294 14.182 57.751 1.00 46.00 108 LYS A N 1
ATOM 825 C CA . LYS A 1 108 ? 4.224 13.940 58.849 1.00 46.00 108 LYS A CA 1
ATOM 826 C C . LYS A 1 108 ? 3.449 14.057 60.169 1.00 46.00 108 LYS A C 1
ATOM 828 O O . LYS A 1 108 ? 3.203 15.158 60.649 1.00 46.00 108 LYS A O 1
ATOM 833 N N . VAL A 1 109 ? 3.030 12.926 60.732 1.00 50.44 109 VAL A N 1
ATOM 834 C CA . VAL A 1 109 ? 2.584 12.847 62.127 1.00 50.44 109 VAL A CA 1
ATOM 835 C C . VAL A 1 109 ? 3.842 12.649 62.966 1.00 50.44 109 VAL A C 1
ATOM 837 O O . VAL A 1 109 ? 4.257 11.522 63.215 1.00 50.44 109 VAL A O 1
ATOM 840 N N . GLU A 1 110 ? 4.495 13.746 63.345 1.00 43.66 110 GLU A N 1
ATOM 841 C CA . GLU A 1 110 ? 5.440 13.719 64.463 1.00 43.66 110 GLU A CA 1
ATOM 842 C C . GLU A 1 110 ? 4.651 13.974 65.750 1.00 43.66 110 GLU A C 1
ATOM 844 O O . GLU A 1 110 ? 4.098 15.045 65.995 1.00 43.66 110 GLU A O 1
ATOM 849 N N . SER A 1 111 ? 4.532 12.892 66.509 1.00 47.06 111 SER A N 1
ATOM 850 C CA . SER A 1 111 ? 3.980 12.766 67.847 1.00 47.06 111 SER A CA 1
ATOM 851 C C . SER A 1 111 ? 4.897 13.382 68.909 1.00 47.06 111 SER A C 1
ATOM 853 O O . SER A 1 111 ? 6.089 13.099 68.875 1.00 47.06 111 SER A O 1
ATOM 855 N N . HIS A 1 112 ? 4.277 14.120 69.840 1.00 42.34 112 HIS A N 1
ATOM 856 C CA . HIS A 1 112 ? 4.516 14.189 71.298 1.00 42.34 112 HIS A CA 1
ATOM 857 C C . HIS A 1 112 ? 5.960 14.280 71.808 1.00 42.34 112 HIS A C 1
ATOM 859 O O . HIS A 1 112 ? 6.700 13.279 71.712 1.00 42.34 112 HIS A O 1
#

Radius of gyration: 23.41 Å; chains: 1; bounding box: 38×31×83 Å

InterPro domains:
  IPR025340 Protein of unknown function DUF4246 [PTHR33119] (1-98)
  IPR049192 Domain of unknown function DUF4246, C-terminal [PF14033] (41-97)
  IPR049207 Domain of unknown function DUF4246, N-terminal [PF21666] (1-28)

Foldseek 3Di:
DLVLLCVQVVDVPSLVLLPPPVSLVVSVVVCVVVPVPQDPVNSVVSSVVSNVQSVVCVVPVWGFSDDDVDTDIDHPPPQDPVNVVVVVVVVVVVVVVVVVPPDDDPPDPDDD

pLDDT: mean 82.35, std 14.79, range [42.34, 95.69]

Organism: NCBI:txid91492

Secondary structure (DSSP, 8-state):
-HHHHHHHHTSTTHHHHTT-HHHHHHHHHHHHHH-TT--HHHHHHHHHHHHHHHHHHHHHS-EEEEESSSEEEE-SSSS-HHHHHHHHHHHHHHHHHHHTT-----------

Sequence (112 aa):
MLRLMNSLTDRPGWEELVFDASTMQTCRSEVMAQLPLISPKAWEWSEAELRDKAQRWQETGLIVVLNAGSGVCKSDTIIPPAVTAEIQDFVTSALNESAGQGNPTYAKVESH

=== Feature glossary ===
Annotated list of the representations used here:

Nearest PDB structures. The Foldseek neighbor list gives the closest experimentally determined structures in the PDB, ranked by structural alignment. TM-score near 1 means near-identical fold; near 0.3 means only rough topology match. This is how one finds what a novel AlphaFold prediction most resembles in the solved-structure universe.

Foldseek 3Di. Foldseek's 3Di representation compresses backbone geometry into a per-residue letter drawn from a learned twenty-state alphabet. It captures the tertiary interaction pattern around each residue — which residues are packed against it in space, regardless of where they are in sequence.

Radius of gyration, Cα contacts, bounding box. Radius of gyration (Rg) is the root-mean-square distance of Cα atoms from their centroid — a single number for overall size and compactness. A globular domain of N residues has Rg ≈ 2.2·N^0.38 Å; an extended or disordered chain has a much larger Rg. The Cα contact count is the number of residue pairs whose Cα atoms are within 8 Å and are more than four positions apart in sequence — a standard proxy for tertiary packing density. The bounding box is the smallest axis-aligned box enclosing all Cα atoms.

InterPro / GO / CATH / organism. The annotation block draws on four external resources. InterPro: which protein families and domains the sequence belongs to. GO: standardized terms for what the protein does, what process it participates in, and where in the cell it acts. CATH: which structural fold it has in the CATH hierarchy. Organism: the species of origin.

mmCIF coordinates. The mmCIF block holds the 3D Cartesian coordinates of each backbone atom (N, Cα, C, O) in ångströms. mmCIF is the PDB's canonical archive format — a tagged-loop text representation of the atomic model.

pLDDT. pLDDT is the predicted lDDT-Cα score: AlphaFold's confidence that the local environment of each residue (all inter-atomic distances within 15 Å) is correctly placed. It is a per-residue number between 0 and 100, with higher meaning more reliable.

Backbone torsions (φ/ψ). φ (phi) and ψ (psi) are the two rotatable backbone dihedrals per residue: φ is the C(i-1)–N–Cα–C torsion, ψ is the N–Cα–C–N(i+1) torsion, both in degrees on (−180°, 180°]. α-helical residues cluster near (−60°, −45°); β-strand residues near (−120°, +130°). A Ramachandran plot is simply a scatter of (φ, ψ) for every residue.

B-factor. For experimental (PDB) structures, the B-factor (temperature factor) quantifies the positional spread of each atom in the crystal — a combination of thermal vibration and static disorder — in units of Å². High B-factors mark flexible loops or poorly resolved regions; low B-factors mark the rigid, well-ordered core.

Secondary structure (3-state, P-SEA). SS3 is a coarse helix/strand/coil call (letters a/b/c) made by the P-SEA algorithm from inter-Cα distances and dihedrals. It is less detailed than DSSP but needs only Cα positions.

Predicted aligned error. Predicted aligned error is AlphaFold's pairwise confidence. Unlike pLDDT (per-residue), PAE is per-residue-pair and captures whether two parts of the structure are correctly placed relative to each other. Units are ångströms of expected positional error.

Solvent-accessible surface area. Solvent-accessible surface area (SASA) is the area in Å² traced out by the centre of a 1.4 Å probe sphere (a water molecule) rolled over the protein's van der Waals surface (Shrake–Rupley / Lee–Richards construction). Buried residues have near-zero SASA; fully exposed residues can exceed 200 Å². The total SASA scales roughly with the number of surface residues.

Secondary structure (8-state, DSSP). The SS8 string is DSSP's per-residue secondary-structure call. α-helix (H) means an i→i+4 H-bond ladder; β-strand (E) means the residue participates in a β-sheet; 3₁₀ (G) and π (I) are tighter and wider helices; T/S are turns/bends; '-' is loop.

Rendered structure images. Structure images are PyMOL renders from six orthogonal camera directions. Cartoon representation draws helices as coils and strands as arrows; sticks shows the backbone as bonds; surface shows the solvent-excluded envelope. Rainbow coloring maps sequence position to hue (blue→red, N→C); chain coloring assigns a distinct color per polypeptide.

Sequence. The amino-acid sequence is the protein's primary structure: the linear order of residues from the N-terminus to the C-terminus, written in one-letter code. Everything else here — the 3D coordinates, the secondary structure, the domain annotations — is ultimately a consequence of this string.

Contact-map, Ramachandran, and PAE plots. Three diagnostic plots accompany the record. The Cα contact map visualizes the tertiary structure as a 2D adjacency matrix (8 Å cutoff, sequence-local contacts suppressed). The Ramachandran plot shows the distribution of backbone (φ, ψ) torsions, with points in the α and β basins reflecting secondary structure content. The PAE plot shows AlphaFold's inter-residue confidence as a color matrix.